Protein AF-A0A0F9UWG0-F1 (afdb_monomer_lite)

Secondary structure (DSSP, 8-state):
--HHHHHHHHHSS---EEEEEETTEEEEEEEETTEEEEEEES-GGGHHHHHHHHHHHHHHHHHHHHT-

Organism: NCBI:txid412755

Sequence (68 aa):
MTGRSTIQTLFQEDLSEVIVRAENGYIIITNAGRLVIVCAGTIIDTLMKSVKVMRIAAKNLYKVFEDR

pLDDT: mean 84.55, std 14.45, range [46.94, 96.88]

Foldseek 3Di:
DDPQVVCCVPPVDGCAWDWADDPQWIWIWGAQAVDIDIDIDRDVVCRVVVVVVRVVVSPVSNVVVPVD

Radius of gyration: 13.38 Å; chains: 1; bounding box: 32×31×30 Å

Structure (mmCIF, N/CA/C/O backbone):
data_AF-A0A0F9UWG0-F1
#
_entry.id   AF-A0A0F9UWG0-F1
#
loop_
_atom_site.group_PDB
_atom_site.id
_atom_site.type_symbol
_atom_site.label_atom_id
_atom_site.label_alt_id
_atom_site.label_comp_id
_atom_site.label_asym_id
_atom_site.label_entity_id
_atom_site.label_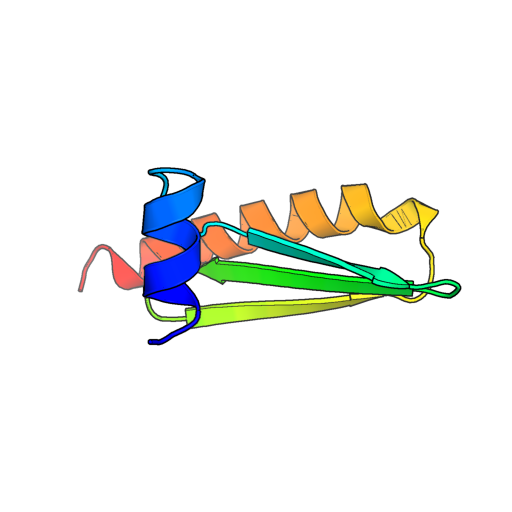seq_id
_atom_site.pdbx_PDB_ins_code
_atom_site.Cartn_x
_atom_site.Cartn_y
_atom_site.Cartn_z
_atom_site.occupancy
_atom_site.B_iso_or_equiv
_atom_site.auth_seq_id
_atom_site.auth_comp_id
_atom_site.auth_asym_id
_atom_site.auth_atom_id
_atom_site.pdbx_PDB_model_num
ATOM 1 N N . MET A 1 1 ? -10.494 -23.562 0.186 1.00 46.94 1 MET A N 1
ATOM 2 C CA . MET A 1 1 ? -9.290 -22.939 0.773 1.00 46.94 1 MET A CA 1
ATOM 3 C C . MET A 1 1 ? -9.120 -21.589 0.094 1.00 46.94 1 MET A C 1
ATOM 5 O O . MET A 1 1 ? -8.953 -21.561 -1.116 1.00 46.94 1 MET A O 1
ATOM 9 N N . THR A 1 2 ? -9.335 -20.483 0.802 1.00 60.62 2 THR A N 1
ATOM 10 C CA . THR A 1 2 ? -9.257 -19.123 0.232 1.00 60.62 2 THR A CA 1
ATOM 11 C C . THR A 1 2 ? -7.894 -18.507 0.556 1.00 60.62 2 THR A C 1
ATOM 13 O O . THR A 1 2 ? -7.258 -18.904 1.532 1.00 60.62 2 THR A O 1
ATOM 16 N N . GLY A 1 3 ? -7.429 -17.522 -0.221 1.00 61.38 3 GLY A N 1
ATOM 17 C CA . GLY A 1 3 ? -6.111 -16.898 -0.002 1.00 61.38 3 GLY A CA 1
ATOM 18 C C . GLY A 1 3 ? -5.893 -16.368 1.425 1.00 61.38 3 GLY A C 1
ATOM 19 O O . GLY A 1 3 ? -4.782 -16.434 1.940 1.00 61.38 3 GLY A O 1
ATOM 20 N N . ARG A 1 4 ? -6.969 -15.955 2.112 1.00 56.84 4 ARG A N 1
ATOM 21 C CA . ARG A 1 4 ? -6.945 -15.556 3.530 1.00 56.84 4 ARG A CA 1
ATOM 22 C C . ARG A 1 4 ? -6.512 -16.695 4.459 1.00 56.84 4 ARG A C 1
ATOM 24 O O . ARG A 1 4 ? -5.657 -16.479 5.309 1.00 56.84 4 ARG A O 1
ATOM 31 N N . SER A 1 5 ? -7.064 -17.898 4.268 1.00 56.19 5 SER A N 1
ATOM 32 C CA . SER A 1 5 ? -6.684 -19.073 5.064 1.00 56.19 5 SER A CA 1
ATOM 33 C C . SER A 1 5 ? -5.219 -19.462 4.853 1.00 56.19 5 SER A C 1
ATOM 35 O O . SER A 1 5 ? -4.530 -19.743 5.821 1.00 56.19 5 SER A O 1
ATOM 37 N N . THR A 1 6 ? -4.698 -19.382 3.624 1.00 60.41 6 THR A N 1
ATOM 38 C CA . THR A 1 6 ? -3.285 -19.691 3.343 1.00 60.41 6 THR A CA 1
ATOM 39 C C . THR A 1 6 ? -2.325 -18.706 4.018 1.00 60.41 6 THR A C 1
ATOM 41 O O . THR A 1 6 ? -1.301 -19.120 4.553 1.00 60.41 6 THR A O 1
ATOM 44 N N . ILE A 1 7 ? -2.654 -17.411 4.034 1.00 59.94 7 ILE A N 1
ATOM 45 C CA . ILE A 1 7 ? -1.788 -16.374 4.618 1.00 59.94 7 ILE A CA 1
ATOM 46 C C . ILE A 1 7 ? -1.764 -16.454 6.146 1.00 59.94 7 ILE A C 1
ATOM 48 O O . ILE A 1 7 ? -0.682 -16.435 6.728 1.00 59.94 7 ILE A O 1
ATOM 52 N N . GLN A 1 8 ? -2.923 -16.629 6.790 1.00 57.88 8 GLN A N 1
ATOM 53 C CA . GLN A 1 8 ? -2.982 -16.813 8.244 1.00 57.88 8 GLN A CA 1
ATOM 54 C C . GLN A 1 8 ? -2.245 -18.081 8.692 1.00 57.88 8 GLN A C 1
ATOM 56 O O . GLN A 1 8 ? -1.576 -18.068 9.720 1.00 57.88 8 GLN A O 1
ATOM 61 N N . THR A 1 9 ? -2.313 -19.169 7.918 1.00 59.25 9 THR A N 1
ATOM 62 C CA . THR A 1 9 ? -1.598 -20.409 8.249 1.00 59.25 9 THR A CA 1
ATOM 63 C C . THR A 1 9 ? -0.080 -20.290 8.078 1.00 59.25 9 THR A C 1
ATOM 65 O O . THR A 1 9 ? 0.652 -20.889 8.859 1.00 59.25 9 THR A O 1
ATOM 68 N N . LEU A 1 10 ? 0.406 -19.532 7.087 1.00 60.28 10 LEU A N 1
ATOM 69 C CA . LEU A 1 10 ? 1.844 -19.406 6.812 1.00 60.28 10 LEU A CA 1
ATOM 70 C C . LEU A 1 10 ? 2.545 -18.339 7.657 1.00 60.28 10 LEU A C 1
ATOM 72 O O . LEU A 1 10 ? 3.691 -18.540 8.046 1.00 60.28 10 LEU A O 1
ATOM 76 N N . PHE A 1 11 ? 1.878 -17.215 7.922 1.00 64.12 11 PHE A N 1
ATOM 77 C CA . PHE A 1 11 ? 2.513 -16.047 8.538 1.00 64.12 11 PHE A CA 1
ATOM 78 C C . PHE A 1 11 ? 1.954 -15.697 9.918 1.00 64.12 11 PHE A C 1
ATOM 80 O O . PHE A 1 11 ? 2.511 -14.823 10.565 1.00 64.12 11 PHE A O 1
ATOM 87 N N . GLN A 1 12 ? 0.880 -16.358 10.378 1.00 61.38 12 GLN A N 1
ATOM 88 C CA . GLN A 1 12 ? 0.186 -16.064 11.646 1.00 61.38 12 GLN A CA 1
ATOM 89 C C . GLN A 1 12 ? -0.251 -14.595 11.826 1.00 61.38 12 GLN A C 1
ATOM 91 O O . GLN A 1 12 ? -0.656 -14.199 12.914 1.00 61.38 12 GLN A O 1
ATOM 96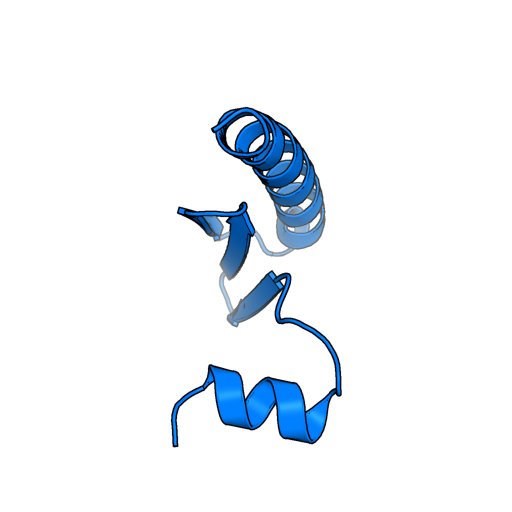 N N . GLU A 1 13 ? -0.227 -13.798 10.760 1.00 65.81 13 GLU A N 1
ATOM 97 C CA . GLU A 1 13 ? -0.544 -12.373 10.774 1.00 65.81 13 GLU A CA 1
ATOM 98 C C . GLU A 1 13 ? -1.678 -12.060 9.796 1.00 65.81 13 GLU A C 1
ATOM 100 O O . GLU A 1 13 ? -1.870 -12.733 8.774 1.00 65.81 13 GLU A O 1
ATOM 105 N N . ASP A 1 14 ? -2.445 -11.015 10.108 1.00 70.12 14 ASP A N 1
ATOM 106 C CA . ASP A 1 14 ? -3.463 -10.504 9.201 1.00 70.12 14 ASP A CA 1
ATOM 107 C C . ASP A 1 14 ? -2.812 -9.815 7.995 1.00 70.12 14 ASP A C 1
ATOM 109 O O . ASP A 1 14 ? -1.917 -8.972 8.120 1.00 70.12 14 ASP A O 1
ATOM 113 N N . LEU A 1 15 ? -3.297 -10.152 6.795 1.00 72.75 15 LEU A N 1
ATOM 114 C CA . LEU A 1 15 ? -2.803 -9.568 5.552 1.00 72.75 15 LEU A CA 1
ATOM 115 C C . LEU A 1 15 ? -3.093 -8.063 5.512 1.00 72.75 15 LEU A C 1
ATOM 117 O O . LEU A 1 15 ? -4.210 -7.632 5.216 1.00 72.75 15 LEU A O 1
ATOM 121 N N . SER A 1 16 ? -2.061 -7.270 5.778 1.00 83.88 16 SER A N 1
ATOM 122 C CA . SER A 1 16 ? -2.150 -5.809 5.769 1.00 83.88 16 SER A CA 1
ATOM 123 C C . SER A 1 16 ? -1.913 -5.222 4.375 1.00 83.88 16 SER A C 1
ATOM 125 O O . SER A 1 16 ? -2.557 -4.246 3.983 1.00 83.88 16 SER A O 1
ATOM 127 N N . GLU A 1 17 ? -0.996 -5.813 3.606 1.00 88.38 17 GLU A N 1
ATOM 128 C CA . GLU A 1 17 ? -0.558 -5.277 2.318 1.00 88.38 17 GLU A CA 1
ATOM 129 C C . GLU A 1 17 ? 0.011 -6.381 1.412 1.00 88.38 17 GLU A C 1
ATOM 131 O O . GLU A 1 17 ? 0.728 -7.266 1.874 1.00 88.38 17 GLU A O 1
ATOM 136 N N . VAL A 1 18 ? -0.284 -6.308 0.113 1.00 92.31 18 VAL A N 1
ATOM 137 C CA . VAL A 1 18 ? 0.319 -7.131 -0.942 1.00 92.31 18 VAL A CA 1
ATOM 138 C C . VAL A 1 18 ? 1.005 -6.207 -1.934 1.00 92.31 18 VAL A C 1
ATOM 140 O O . VAL A 1 18 ? 0.380 -5.295 -2.472 1.00 92.31 18 VAL A O 1
ATOM 143 N N . ILE A 1 19 ? 2.279 -6.469 -2.213 1.00 93.50 19 ILE A N 1
ATOM 144 C CA . ILE A 1 19 ? 3.052 -5.739 -3.215 1.00 93.50 19 ILE A CA 1
ATOM 145 C C . ILE A 1 19 ? 3.477 -6.735 -4.288 1.00 93.50 19 ILE A C 1
ATOM 147 O O . ILE A 1 19 ? 4.228 -7.669 -4.018 1.00 93.50 19 ILE A O 1
ATOM 151 N N . VAL A 1 20 ? 3.007 -6.521 -5.512 1.00 94.00 20 VAL A N 1
ATOM 152 C CA . VAL A 1 20 ? 3.414 -7.285 -6.690 1.00 94.00 20 VAL A CA 1
ATOM 153 C C . VAL A 1 20 ? 4.352 -6.414 -7.505 1.00 94.00 20 VAL A C 1
ATOM 155 O O . VAL A 1 20 ? 3.951 -5.363 -7.997 1.00 94.00 20 VAL A O 1
ATOM 158 N N . ARG A 1 21 ? 5.604 -6.842 -7.660 1.00 93.19 21 ARG A N 1
ATOM 159 C CA . ARG A 1 21 ? 6.584 -6.181 -8.528 1.00 93.19 21 ARG A CA 1
ATOM 160 C C . ARG A 1 21 ? 6.686 -6.939 -9.849 1.00 93.19 21 ARG A C 1
ATOM 162 O O . ARG A 1 21 ? 6.865 -8.152 -9.846 1.00 93.19 21 ARG A O 1
ATOM 169 N N . ALA A 1 22 ? 6.606 -6.209 -10.952 1.00 90.94 22 ALA A N 1
ATOM 170 C CA . ALA A 1 22 ? 6.855 -6.691 -12.302 1.00 90.94 22 ALA A CA 1
ATOM 171 C C . ALA A 1 22 ? 8.117 -6.024 -12.876 1.00 90.94 22 ALA A C 1
ATOM 173 O O . ALA A 1 22 ? 8.730 -5.170 -12.234 1.00 90.94 22 ALA A O 1
ATOM 174 N N . GLU A 1 23 ? 8.500 -6.410 -14.092 1.00 89.31 23 GLU A N 1
ATOM 175 C CA . GLU A 1 23 ? 9.672 -5.864 -14.788 1.00 89.31 23 GLU A CA 1
ATOM 176 C C . GLU A 1 23 ? 9.568 -4.347 -15.013 1.00 89.31 23 GLU A C 1
ATOM 178 O O . GLU A 1 23 ? 10.523 -3.619 -14.769 1.00 89.31 23 GLU A O 1
ATOM 183 N N . ASN A 1 24 ? 8.377 -3.869 -15.390 1.00 92.06 24 ASN A N 1
ATOM 184 C CA . ASN A 1 24 ? 8.130 -2.476 -15.781 1.00 92.06 24 ASN A CA 1
ATOM 185 C C . ASN A 1 24 ? 7.088 -1.781 -14.894 1.00 92.06 24 ASN A C 1
ATOM 187 O O . ASN A 1 24 ? 6.348 -0.909 -15.348 1.00 92.06 24 ASN A O 1
ATOM 191 N N . GLY A 1 25 ? 6.963 -2.213 -13.638 1.00 94.44 25 GLY A N 1
ATOM 192 C CA . GLY A 1 25 ? 6.002 -1.612 -12.725 1.00 94.44 25 GLY A CA 1
ATOM 193 C C . GLY A 1 25 ? 5.698 -2.441 -11.493 1.00 94.44 25 GLY A C 1
ATOM 194 O O . GLY A 1 25 ? 6.383 -3.406 -11.163 1.0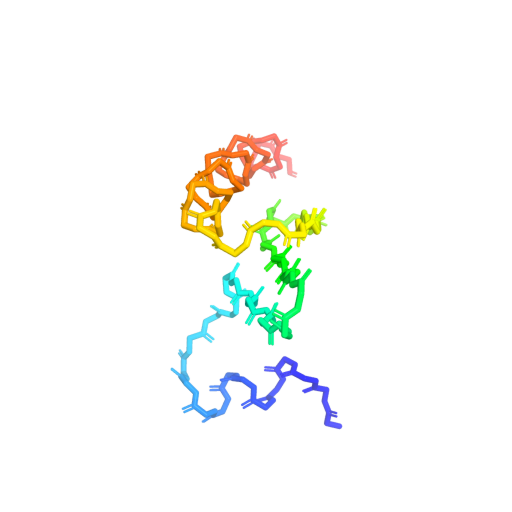0 94.44 25 GLY A O 1
ATOM 195 N N . TYR A 1 26 ? 4.659 -2.032 -10.784 1.00 96.19 26 TYR A N 1
ATOM 196 C CA . TYR A 1 26 ? 4.203 -2.674 -9.567 1.00 96.19 26 TYR A CA 1
ATOM 197 C C . TYR A 1 26 ? 2.721 -2.411 -9.318 1.00 96.19 26 TYR A C 1
ATOM 199 O O . TYR A 1 26 ? 2.154 -1.428 -9.797 1.00 96.19 26 TYR A O 1
ATOM 207 N N . ILE A 1 27 ? 2.122 -3.283 -8.514 1.00 96.88 27 ILE A N 1
ATOM 208 C CA . ILE A 1 27 ? 0.785 -3.141 -7.947 1.00 96.88 27 ILE A CA 1
ATOM 209 C C . ILE A 1 27 ? 0.912 -3.242 -6.427 1.00 96.88 27 ILE A C 1
ATOM 211 O O . ILE A 1 27 ? 1.587 -4.131 -5.914 1.00 96.88 27 ILE A O 1
ATOM 215 N N . ILE A 1 28 ? 0.265 -2.332 -5.708 1.00 95.75 28 ILE A N 1
ATOM 216 C CA . ILE A 1 28 ? 0.157 -2.328 -4.249 1.00 95.75 28 ILE A CA 1
ATOM 217 C C . ILE A 1 28 ? -1.322 -2.461 -3.902 1.00 95.75 28 ILE A C 1
ATOM 219 O O . ILE A 1 28 ? -2.139 -1.656 -4.351 1.00 95.75 28 ILE A O 1
ATOM 223 N N . ILE A 1 29 ? -1.656 -3.465 -3.101 1.00 95.56 29 ILE A N 1
ATOM 224 C CA . ILE A 1 29 ? -2.994 -3.694 -2.560 1.00 95.56 29 ILE A CA 1
ATOM 225 C C . ILE A 1 29 ? -2.890 -3.547 -1.046 1.00 95.56 29 ILE A C 1
ATOM 227 O O . ILE A 1 29 ? -2.224 -4.346 -0.394 1.00 95.56 29 ILE A O 1
ATOM 231 N N . THR A 1 30 ? -3.535 -2.534 -0.479 1.00 94.38 30 THR A N 1
ATOM 232 C CA . THR A 1 30 ? -3.483 -2.244 0.961 1.00 94.38 30 THR A CA 1
ATOM 233 C C . THR A 1 30 ? -4.868 -2.393 1.572 1.00 94.38 30 THR A C 1
ATOM 235 O O . THR A 1 30 ? -5.843 -1.848 1.050 1.00 94.38 30 THR A O 1
ATOM 238 N N . ASN A 1 31 ? -4.960 -3.114 2.688 1.00 91.62 31 ASN A N 1
ATOM 239 C CA . ASN A 1 31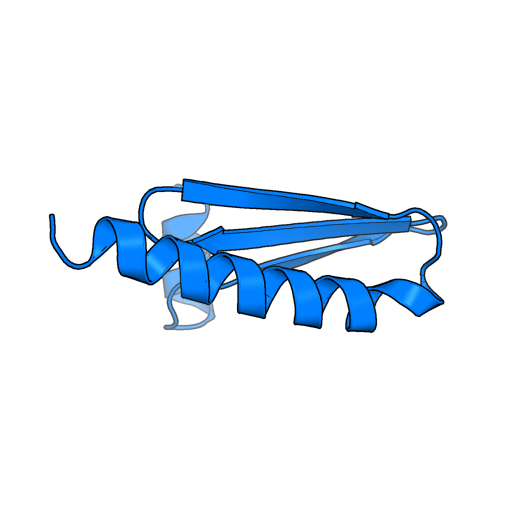 ? -6.179 -3.188 3.484 1.00 91.62 31 ASN A CA 1
ATOM 240 C C . ASN A 1 31 ? -6.461 -1.821 4.140 1.00 91.62 31 ASN A C 1
ATOM 242 O O . ASN A 1 31 ? -5.581 -1.235 4.769 1.00 91.62 31 ASN A O 1
ATOM 246 N N . ALA A 1 32 ? -7.683 -1.312 3.990 1.00 91.31 32 ALA A N 1
ATOM 247 C CA . ALA A 1 32 ? -8.154 -0.047 4.549 1.00 91.31 32 ALA A CA 1
ATOM 248 C C . ALA A 1 32 ? -9.462 -0.241 5.344 1.00 91.31 32 ALA A C 1
ATOM 250 O O . ALA A 1 32 ? -10.425 0.515 5.197 1.00 91.31 32 ALA A O 1
ATOM 251 N N . GLY A 1 33 ? -9.510 -1.290 6.168 1.00 86.81 33 GLY A N 1
ATOM 252 C CA . GLY A 1 33 ? -10.651 -1.624 7.019 1.00 86.81 33 GLY A CA 1
ATOM 253 C C . GLY A 1 33 ? -11.718 -2.386 6.241 1.00 86.81 33 GLY A C 1
ATOM 254 O O . GLY A 1 33 ? -11.554 -3.566 5.942 1.00 86.81 33 GLY A O 1
ATOM 255 N N . ARG A 1 34 ? -12.827 -1.718 5.898 1.00 87.88 34 ARG A N 1
ATOM 256 C CA . ARG A 1 34 ? -13.913 -2.319 5.093 1.00 87.88 34 ARG A CA 1
ATOM 257 C C . ARG A 1 34 ? -13.648 -2.269 3.583 1.00 87.88 34 ARG A C 1
ATOM 259 O O . ARG A 1 34 ? -14.416 -2.838 2.813 1.00 87.88 34 ARG A O 1
ATOM 266 N N . LEU A 1 35 ? -12.591 -1.576 3.162 1.00 90.56 35 LEU A N 1
ATOM 267 C CA . LEU A 1 35 ? -12.201 -1.393 1.766 1.00 90.56 35 LEU A CA 1
ATOM 268 C C . LEU A 1 35 ? -10.761 -1.858 1.537 1.00 90.56 35 LEU A C 1
ATOM 270 O O . LEU A 1 35 ? -9.984 -2.037 2.474 1.00 90.56 35 LEU A O 1
ATOM 274 N N . VAL A 1 36 ? -10.392 -1.988 0.265 1.00 91.50 36 VAL A N 1
ATOM 275 C CA . VAL A 1 36 ? -9.004 -2.147 -0.176 1.00 91.50 36 VAL A CA 1
ATOM 276 C C . VAL A 1 36 ? -8.634 -0.991 -1.094 1.00 91.50 36 VAL A C 1
ATOM 278 O O . VAL A 1 36 ? -9.445 -0.565 -1.917 1.00 91.50 36 VAL A O 1
ATOM 281 N N . ILE A 1 37 ? -7.411 -0.484 -0.964 1.00 94.50 37 ILE A N 1
ATOM 282 C CA . ILE A 1 37 ? -6.850 0.485 -1.905 1.00 94.50 37 ILE A CA 1
ATOM 283 C C . ILE A 1 37 ? -5.939 -0.274 -2.859 1.00 94.50 37 ILE A C 1
ATOM 285 O O . ILE A 1 37 ? -5.060 -1.013 -2.416 1.00 94.50 37 ILE A O 1
ATOM 289 N N . VAL A 1 38 ? -6.132 -0.067 -4.159 1.00 95.62 38 VAL A N 1
ATOM 290 C CA . VAL A 1 38 ? -5.276 -0.631 -5.204 1.00 95.62 38 VAL A CA 1
ATOM 291 C C . VAL A 1 38 ? -4.570 0.511 -5.922 1.00 95.62 38 VAL A C 1
ATOM 293 O O . VAL A 1 38 ? -5.214 1.432 -6.419 1.00 95.62 38 VAL A O 1
ATOM 296 N N . CYS A 1 39 ? -3.244 0.450 -5.978 1.00 95.00 39 CYS A N 1
ATOM 297 C CA . CYS A 1 39 ? -2.404 1.378 -6.725 1.00 95.00 39 CYS A CA 1
ATOM 298 C C . CYS A 1 39 ? -1.533 0.596 -7.700 1.00 95.00 39 CYS A C 1
ATOM 300 O O . CYS A 1 39 ? -0.991 -0.446 -7.342 1.00 95.00 39 CYS A O 1
ATOM 302 N N . ALA A 1 40 ? -1.379 1.114 -8.915 1.00 95.50 40 ALA A N 1
ATOM 303 C CA . ALA A 1 40 ? -0.432 0.608 -9.894 1.00 95.50 40 ALA A CA 1
ATOM 304 C C . ALA A 1 40 ? 0.515 1.736 -10.312 1.00 95.50 40 ALA A C 1
ATOM 306 O O . ALA A 1 40 ? 0.087 2.875 -10.497 1.00 95.50 40 ALA A O 1
ATOM 307 N N . GLY A 1 41 ? 1.795 1.417 -10.461 1.00 95.06 41 GLY A N 1
ATOM 308 C CA . GLY A 1 41 ? 2.811 2.348 -10.938 1.00 95.06 41 GLY A CA 1
ATOM 309 C C . GLY A 1 41 ? 3.749 1.667 -11.922 1.00 95.06 41 GLY A C 1
ATOM 310 O O . GLY A 1 41 ? 3.995 0.472 -11.820 1.00 95.06 41 GLY A O 1
ATOM 311 N N . THR A 1 42 ? 4.279 2.423 -12.880 1.00 95.81 42 THR A N 1
ATOM 312 C CA . THR A 1 42 ? 5.207 1.909 -13.905 1.00 95.81 42 THR A CA 1
ATOM 313 C C . THR A 1 42 ? 6.677 2.193 -13.577 1.00 95.81 42 THR A C 1
ATOM 315 O O . THR A 1 42 ? 7.572 1.514 -14.065 1.00 95.81 42 THR A O 1
ATOM 318 N N . ILE A 1 43 ? 6.955 3.167 -12.703 1.00 94.81 43 ILE A N 1
ATOM 319 C CA . ILE A 1 43 ? 8.321 3.584 -12.348 1.00 94.81 43 ILE A CA 1
ATOM 320 C C . ILE A 1 43 ? 8.747 2.901 -11.047 1.00 94.81 43 ILE A C 1
ATOM 322 O O . ILE A 1 43 ? 8.387 3.376 -9.971 1.00 94.81 43 ILE A O 1
ATOM 326 N N . ILE A 1 44 ? 9.522 1.816 -11.117 1.00 91.19 44 ILE A N 1
ATOM 327 C CA . ILE A 1 44 ? 9.896 0.992 -9.946 1.00 91.19 44 ILE A CA 1
ATOM 328 C C . ILE A 1 44 ? 10.525 1.805 -8.806 1.00 91.19 44 ILE A C 1
ATOM 330 O O . ILE A 1 44 ? 10.196 1.562 -7.647 1.00 91.19 44 ILE A O 1
ATOM 334 N N . ASP A 1 45 ? 11.342 2.814 -9.106 1.00 93.44 45 ASP A N 1
ATOM 335 C CA . ASP A 1 45 ? 11.992 3.652 -8.084 1.00 93.44 45 ASP A CA 1
ATOM 336 C C . ASP A 1 45 ? 10.986 4.399 -7.191 1.00 93.44 45 ASP A C 1
ATOM 338 O O . ASP A 1 45 ? 11.284 4.779 -6.057 1.00 93.44 45 ASP A O 1
ATOM 342 N N . THR A 1 46 ? 9.749 4.571 -7.668 1.00 94.31 46 THR A N 1
ATOM 343 C CA . THR A 1 46 ? 8.662 5.189 -6.899 1.00 94.31 46 THR A CA 1
ATOM 344 C C . THR A 1 46 ? 7.913 4.216 -5.997 1.00 94.31 46 THR A C 1
ATOM 346 O O . THR A 1 46 ? 7.130 4.675 -5.170 1.00 94.31 46 THR A O 1
ATOM 349 N N . LEU A 1 47 ? 8.158 2.903 -6.091 1.00 93.81 47 LEU A N 1
ATOM 350 C CA . LEU A 1 47 ? 7.408 1.871 -5.368 1.00 93.81 47 LEU A CA 1
ATOM 351 C C . LEU A 1 47 ? 7.336 2.172 -3.874 1.00 93.81 47 LEU A C 1
ATOM 353 O O . LEU A 1 47 ? 6.249 2.268 -3.312 1.00 93.81 47 LEU A O 1
ATOM 357 N N . MET A 1 48 ? 8.481 2.415 -3.233 1.00 93.19 48 MET A N 1
ATOM 358 C CA . MET A 1 48 ? 8.521 2.684 -1.792 1.00 93.19 48 MET A CA 1
ATOM 359 C C . MET A 1 48 ? 7.829 3.995 -1.412 1.00 93.19 48 MET A C 1
ATOM 361 O O . MET A 1 48 ? 7.266 4.110 -0.322 1.00 93.19 48 MET A O 1
ATOM 365 N N . LYS A 1 49 ? 7.850 4.993 -2.302 1.00 96.00 49 LYS A N 1
ATOM 366 C CA . LYS A 1 49 ? 7.118 6.246 -2.101 1.00 96.00 49 LYS A CA 1
ATOM 367 C C . LYS A 1 49 ? 5.611 5.996 -2.179 1.00 96.00 49 LYS A C 1
ATOM 369 O O . LYS A 1 49 ? 4.885 6.453 -1.299 1.00 96.00 49 LYS A O 1
ATOM 374 N N . SER A 1 50 ? 5.162 5.221 -3.162 1.00 95.75 50 SER A N 1
ATOM 375 C CA . SER A 1 50 ? 3.761 4.829 -3.326 1.00 95.75 50 SER A CA 1
ATOM 376 C C . SER A 1 50 ? 3.261 3.997 -2.152 1.00 95.75 50 SER A C 1
ATOM 378 O O . SER A 1 50 ? 2.214 4.320 -1.605 1.00 95.75 50 SER A O 1
ATOM 380 N N . VAL A 1 51 ? 4.043 3.029 -1.662 1.00 94.44 51 VAL A N 1
ATOM 381 C CA . VAL A 1 51 ? 3.729 2.260 -0.441 1.00 94.44 51 VAL A CA 1
ATOM 382 C C . VAL A 1 51 ? 3.476 3.190 0.749 1.00 94.44 51 VAL A C 1
ATOM 384 O O . VAL A 1 51 ? 2.474 3.058 1.449 1.00 94.44 51 VAL A O 1
ATOM 387 N N . LYS A 1 52 ? 4.346 4.186 0.972 1.00 95.44 52 LYS A N 1
ATOM 388 C CA . LYS A 1 52 ? 4.168 5.148 2.075 1.00 95.44 52 LYS A CA 1
ATOM 389 C C . LYS A 1 52 ? 2.872 5.945 1.940 1.00 95.44 52 LYS A C 1
ATOM 391 O O . LYS A 1 52 ? 2.149 6.093 2.923 1.00 95.44 52 LYS A O 1
ATOM 396 N N . VAL A 1 53 ? 2.571 6.439 0.739 1.00 95.62 53 VAL A N 1
ATOM 397 C CA . VAL A 1 53 ? 1.329 7.180 0.468 1.00 95.62 53 VAL A CA 1
ATOM 398 C C . VAL A 1 53 ? 0.107 6.289 0.701 1.00 95.62 53 VAL A C 1
ATOM 400 O O . VAL A 1 53 ? -0.825 6.704 1.388 1.00 95.62 53 VAL A O 1
ATOM 403 N N . MET A 1 54 ? 0.143 5.050 0.210 1.00 95.00 54 MET A N 1
ATOM 404 C CA . MET A 1 54 ? -0.934 4.069 0.355 1.00 95.00 54 MET A CA 1
ATOM 405 C C . MET A 1 54 ? -1.226 3.746 1.820 1.00 95.00 54 MET A C 1
ATOM 407 O O . MET A 1 54 ? -2.384 3.745 2.224 1.00 95.00 54 MET A O 1
ATOM 411 N N . ARG A 1 55 ? -0.193 3.570 2.651 1.00 93.94 55 ARG A N 1
ATOM 412 C CA . ARG A 1 55 ? -0.356 3.341 4.097 1.00 93.94 55 ARG A CA 1
ATOM 413 C C . ARG A 1 55 ? -0.991 4.526 4.820 1.00 93.94 55 ARG A C 1
ATOM 415 O O . ARG A 1 55 ? -1.842 4.328 5.684 1.00 93.94 55 ARG A O 1
ATOM 422 N N . ILE A 1 56 ? -0.606 5.756 4.471 1.00 95.31 56 ILE A N 1
ATOM 423 C CA . ILE A 1 56 ? -1.216 6.966 5.045 1.00 95.31 56 ILE A CA 1
ATOM 424 C C . ILE A 1 56 ? -2.689 7.060 4.628 1.00 95.31 56 ILE A C 1
ATOM 426 O O . ILE A 1 56 ? -3.551 7.299 5.474 1.00 95.31 56 ILE A O 1
ATOM 430 N N . ALA A 1 57 ? -2.988 6.822 3.349 1.00 94.31 57 ALA A N 1
ATOM 431 C CA . ALA A 1 57 ? -4.356 6.812 2.841 1.00 94.31 57 ALA A CA 1
ATOM 432 C C . ALA A 1 57 ? -5.209 5.734 3.530 1.00 94.31 57 ALA A C 1
ATOM 434 O O . ALA A 1 57 ? -6.307 6.033 3.996 1.00 94.31 57 ALA A O 1
ATOM 435 N N . ALA A 1 58 ? -4.680 4.517 3.677 1.00 93.69 58 ALA A N 1
ATOM 436 C CA . ALA A 1 58 ? -5.349 3.419 4.364 1.00 93.69 58 ALA A CA 1
ATOM 437 C C . ALA A 1 58 ? -5.634 3.751 5.830 1.00 93.69 58 ALA A C 1
ATOM 439 O O . ALA A 1 58 ? -6.760 3.564 6.277 1.00 93.69 58 ALA A O 1
ATOM 440 N N . LYS A 1 59 ? -4.670 4.332 6.559 1.00 92.88 59 LYS A N 1
ATOM 441 C CA . LYS A 1 59 ? -4.871 4.780 7.947 1.00 92.88 59 LYS A CA 1
ATOM 442 C C . LYS A 1 59 ? -5.977 5.830 8.067 1.00 92.88 59 LYS A C 1
ATOM 444 O O . LYS A 1 59 ? -6.742 5.807 9.026 1.00 92.88 59 LYS A O 1
ATOM 449 N N . ASN A 1 60 ? -6.064 6.752 7.111 1.00 93.12 60 ASN A N 1
ATOM 450 C CA . ASN A 1 60 ? -7.111 7.771 7.105 1.00 93.12 60 ASN A CA 1
ATOM 451 C C . ASN A 1 60 ? -8.486 7.170 6.794 1.00 93.12 60 ASN A C 1
ATOM 453 O O . ASN A 1 60 ? -9.456 7.523 7.455 1.00 93.12 60 ASN A O 1
ATOM 457 N N . LEU A 1 61 ? -8.565 6.240 5.838 1.00 91.56 61 LEU A N 1
ATOM 458 C CA . LEU A 1 61 ? -9.804 5.523 5.527 1.00 91.56 61 LEU A CA 1
ATOM 459 C C . LEU A 1 61 ? -10.254 4.622 6.675 1.00 91.56 61 LEU A C 1
ATOM 461 O O . LEU A 1 61 ? -11.449 4.532 6.928 1.00 91.56 61 LEU A O 1
ATOM 465 N N . TYR A 1 62 ? -9.318 4.009 7.401 1.00 90.81 62 TYR A N 1
ATOM 466 C CA . TYR A 1 62 ? -9.632 3.159 8.547 1.00 90.81 62 TYR A CA 1
ATOM 467 C C . TYR A 1 62 ? -10.471 3.912 9.585 1.00 90.81 62 TYR A C 1
ATOM 469 O O . TYR A 1 62 ? -11.514 3.421 10.002 1.00 90.81 62 TYR A O 1
ATOM 477 N N . LYS A 1 63 ? -10.081 5.156 9.895 1.00 89.56 63 LYS A N 1
ATOM 478 C CA . LYS A 1 63 ? -10.805 6.034 10.829 1.00 89.56 63 LYS A CA 1
ATOM 479 C C . LYS A 1 63 ? -12.243 6.316 10.402 1.00 89.56 63 LYS A C 1
ATOM 481 O O . LYS A 1 63 ? -13.120 6.408 11.245 1.00 89.56 63 LYS A O 1
ATOM 486 N N . VAL A 1 64 ? -12.510 6.417 9.097 1.00 88.25 64 VAL A N 1
ATOM 487 C CA . VAL A 1 64 ? -13.874 6.637 8.578 1.00 88.25 64 VAL A CA 1
ATOM 488 C C . VAL A 1 64 ? -14.804 5.464 8.920 1.00 88.25 64 VAL A C 1
ATOM 490 O O . VAL A 1 64 ? -16.016 5.647 9.027 1.00 88.25 64 VAL A O 1
ATOM 493 N N . PHE A 1 65 ? -14.249 4.262 9.086 1.00 83.19 65 PHE A N 1
ATOM 494 C CA . PHE A 1 65 ? -14.998 3.045 9.400 1.00 83.19 65 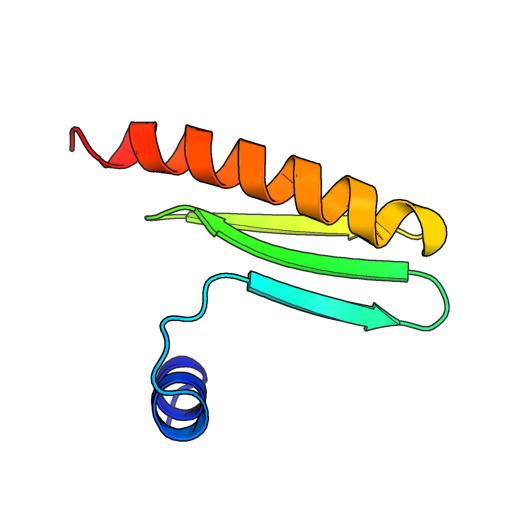PHE A CA 1
ATOM 495 C C . PHE A 1 65 ? -14.913 2.616 10.868 1.00 83.19 65 PHE A C 1
ATOM 4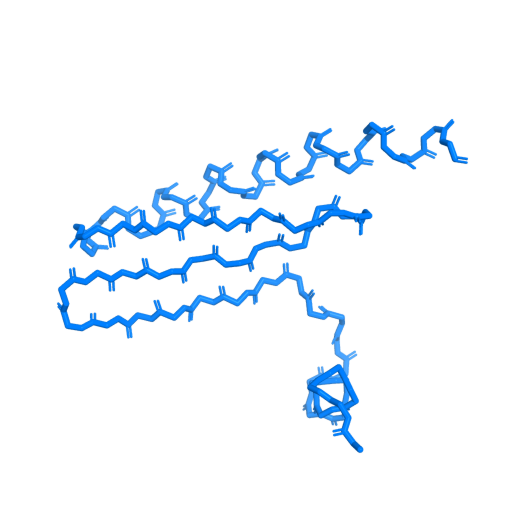97 O O . PHE A 1 65 ? -15.587 1.657 11.225 1.00 83.19 65 PHE A O 1
ATOM 504 N N . GLU A 1 66 ? -14.098 3.276 11.690 1.00 75.88 66 GLU A N 1
ATOM 505 C CA . GLU A 1 66 ? -13.900 2.931 13.105 1.00 75.88 66 GLU A CA 1
ATOM 506 C C . GLU A 1 66 ? -15.055 3.449 13.984 1.00 75.88 66 GLU A C 1
ATOM 508 O O . GLU A 1 66 ? -15.450 2.785 14.936 1.00 75.88 66 GLU A O 1
ATOM 513 N N . ASP A 1 67 ? -15.679 4.565 13.589 1.00 63.56 67 ASP A N 1
ATOM 514 C CA . ASP A 1 67 ? -16.827 5.176 14.280 1.00 63.56 67 ASP A CA 1
ATOM 515 C C . ASP A 1 67 ? -18.206 4.612 13.836 1.00 63.56 67 ASP A C 1
ATOM 517 O O . ASP A 1 67 ? -19.246 5.216 14.112 1.00 63.56 67 ASP A O 1
ATOM 521 N N . ARG A 1 68 ? -18.247 3.486 13.103 1.00 54.44 68 ARG A N 1
ATOM 522 C CA . ARG A 1 68 ? -19.471 2.868 12.541 1.00 54.44 68 ARG A CA 1
ATOM 523 C C . ARG A 1 68 ? -19.528 1.356 12.715 1.00 54.44 68 ARG A C 1
ATOM 525 O O . ARG A 1 68 ? -20.644 0.844 12.942 1.00 54.44 68 ARG A O 1
#